Protein AF-A0A8X6KSR4-F1 (afdb_monomer)

Foldseek 3Di:
DLVVQCCVVCVPNDDDPVRVVVVSVVSCVCQQADFPDDDDPDPPDDDGDGNVCVVDDPPPDDDVVCVVVCCVVPDPVVVVVVVVVVVD

Mean predicted aligned error: 12.64 Å

Structure (mmCIF, N/CA/C/O backbone):
data_AF-A0A8X6KSR4-F1
#
_entry.id   AF-A0A8X6KSR4-F1
#
loop_
_atom_site.group_PDB
_atom_site.id
_atom_site.type_symbol
_atom_site.label_atom_id
_atom_site.label_alt_id
_atom_site.label_comp_id
_atom_site.label_asym_id
_atom_site.label_entity_id
_atom_site.label_seq_id
_atom_site.pdbx_PDB_ins_code
_atom_site.Cartn_x
_atom_site.Cartn_y
_atom_site.Cartn_z
_atom_site.occupancy
_atom_site.B_iso_or_equiv
_atom_site.auth_seq_id
_atom_site.auth_comp_id
_atom_site.auth_asym_id
_atom_site.auth_atom_id
_atom_site.pdbx_PDB_model_num
ATOM 1 N N . MET A 1 1 ? -5.050 11.422 1.947 1.00 77.56 1 MET A N 1
ATOM 2 C CA . MET A 1 1 ? -5.418 10.005 1.735 1.00 77.56 1 MET A CA 1
ATOM 3 C C . MET A 1 1 ? -5.465 9.221 3.037 1.00 77.56 1 MET A C 1
ATOM 5 O O . MET A 1 1 ? -6.558 8.827 3.416 1.00 77.56 1 MET A O 1
ATOM 9 N N . MET A 1 2 ? -4.359 9.097 3.779 1.00 84.38 2 MET A N 1
ATOM 10 C CA . MET A 1 2 ? -4.302 8.306 5.022 1.00 84.38 2 MET A CA 1
ATOM 11 C C . MET A 1 2 ? -5.436 8.604 6.018 1.00 84.38 2 MET A C 1
ATOM 13 O O . MET A 1 2 ? -6.197 7.720 6.391 1.00 84.38 2 MET A O 1
ATOM 17 N N . LYS A 1 3 ? -5.650 9.883 6.356 1.00 85.88 3 LYS A N 1
ATOM 18 C CA . LYS A 1 3 ? -6.738 10.319 7.252 1.00 85.88 3 LYS A CA 1
ATOM 19 C C . LYS A 1 3 ? -8.138 9.906 6.773 1.00 85.88 3 LYS A C 1
ATOM 21 O O . LYS A 1 3 ? -9.012 9.644 7.589 1.00 85.88 3 LYS A O 1
ATOM 26 N N . GLN A 1 4 ? -8.376 9.880 5.461 1.00 88.81 4 GLN A N 1
ATOM 27 C CA . GLN A 1 4 ? -9.671 9.473 4.904 1.00 88.81 4 GLN A CA 1
ATOM 28 C C . GLN A 1 4 ? -9.845 7.954 4.954 1.00 88.81 4 GLN A C 1
ATOM 30 O O . GLN A 1 4 ? -10.933 7.490 5.277 1.00 88.81 4 GLN A O 1
ATOM 35 N N . ILE A 1 5 ? -8.779 7.200 4.673 1.00 87.62 5 ILE A N 1
ATOM 36 C CA . ILE A 1 5 ? -8.760 5.736 4.770 1.00 87.62 5 ILE A CA 1
ATOM 37 C C . ILE A 1 5 ? -9.016 5.314 6.219 1.00 87.62 5 ILE A C 1
ATOM 39 O O . ILE A 1 5 ? -9.950 4.564 6.475 1.00 87.62 5 ILE A O 1
ATOM 43 N N . LEU A 1 6 ? -8.292 5.900 7.175 1.00 88.88 6 LEU A N 1
ATOM 44 C CA . LEU A 1 6 ? -8.480 5.622 8.599 1.00 88.88 6 LE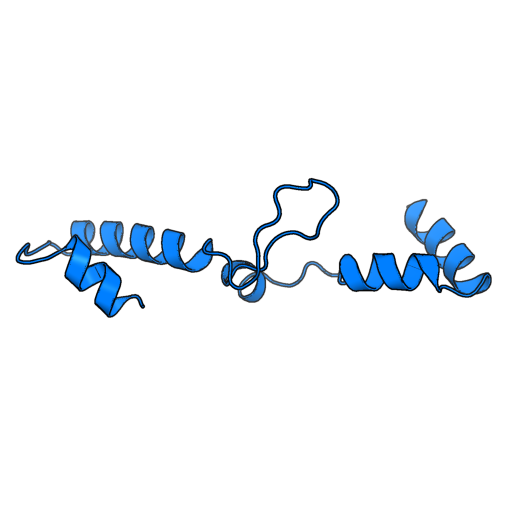U A CA 1
ATOM 45 C C . LEU A 1 6 ? -9.889 5.973 9.077 1.00 88.88 6 LEU A C 1
ATOM 47 O O . LEU A 1 6 ? -10.505 5.180 9.774 1.00 88.88 6 LEU A O 1
ATOM 51 N N . ARG A 1 7 ? -10.457 7.109 8.648 1.00 89.75 7 ARG A N 1
ATOM 52 C CA . ARG A 1 7 ? -11.854 7.447 8.975 1.00 89.75 7 ARG A CA 1
ATOM 53 C C . ARG A 1 7 ? -12.858 6.442 8.408 1.00 89.75 7 ARG A C 1
ATOM 55 O O . ARG A 1 7 ? -13.873 6.206 9.052 1.00 89.75 7 ARG A O 1
ATOM 62 N N . LYS A 1 8 ? -12.602 5.882 7.220 1.00 88.44 8 LYS A N 1
ATOM 63 C CA . LYS A 1 8 ? -13.466 4.859 6.611 1.00 88.44 8 LYS A CA 1
ATOM 64 C C . LYS A 1 8 ? -13.345 3.503 7.306 1.00 88.44 8 LYS A C 1
ATOM 66 O O . LYS A 1 8 ? -14.358 2.839 7.461 1.00 88.44 8 LYS A O 1
ATOM 71 N N . ILE A 1 9 ? -12.133 3.104 7.691 1.00 87.25 9 ILE A N 1
ATOM 72 C CA . ILE A 1 9 ? -11.860 1.786 8.282 1.00 87.25 9 ILE A CA 1
ATOM 73 C C . ILE A 1 9 ? -12.228 1.756 9.767 1.00 87.25 9 ILE A C 1
ATOM 75 O O . ILE A 1 9 ? -12.884 0.823 10.213 1.00 87.25 9 ILE A O 1
ATOM 79 N N . LEU A 1 10 ? -11.828 2.776 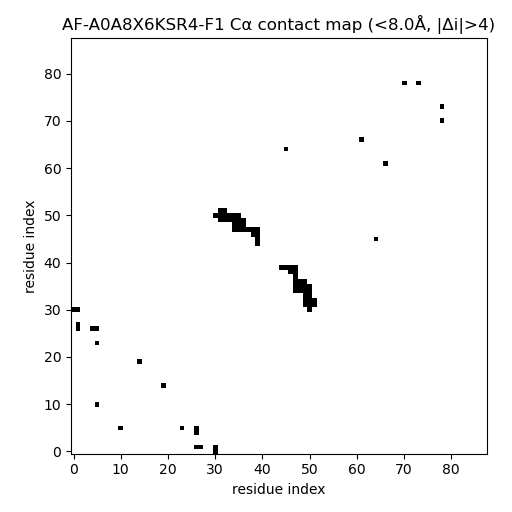10.528 1.00 88.62 10 LEU A N 1
ATOM 80 C CA . LEU A 1 10 ? -11.998 2.794 11.982 1.00 88.62 10 LEU A CA 1
ATOM 81 C C . LEU A 1 10 ? -13.414 3.191 12.395 1.00 88.62 10 LEU A C 1
ATOM 83 O O . LEU A 1 10 ? -13.927 2.676 13.381 1.00 88.62 10 LEU A O 1
ATOM 87 N N . GLY A 1 11 ? -14.071 4.094 11.660 1.00 87.31 11 GLY A N 1
ATOM 88 C CA . GLY A 1 11 ? -15.406 4.571 12.021 1.00 87.31 11 GLY A CA 1
ATOM 89 C C . GLY A 1 11 ? -15.453 5.122 13.454 1.00 87.31 11 GLY A C 1
ATOM 90 O O . GLY A 1 11 ? -14.894 6.185 13.719 1.00 87.31 11 GLY A O 1
ATOM 91 N N . LEU A 1 12 ? -16.130 4.394 14.353 1.00 85.75 12 LEU A N 1
ATOM 92 C CA . LEU A 1 12 ? -16.243 4.688 15.792 1.00 85.75 12 LEU A CA 1
ATOM 93 C C . LEU A 1 12 ? -15.414 3.743 16.686 1.00 85.75 12 LEU A C 1
ATOM 95 O O . LEU A 1 12 ? -15.508 3.828 17.909 1.00 85.75 12 LEU A O 1
ATOM 99 N N . ALA A 1 13 ? -14.637 2.828 16.107 1.00 89.00 13 ALA A N 1
ATOM 100 C CA . ALA A 1 13 ? -13.813 1.894 16.860 1.00 89.00 13 ALA A CA 1
ATOM 101 C C . ALA A 1 13 ? -12.663 2.627 17.566 1.00 89.00 13 ALA A C 1
ATOM 103 O O . ALA A 1 13 ? -11.959 3.442 16.963 1.00 89.00 13 ALA A O 1
ATOM 104 N N . ALA A 1 14 ? -12.463 2.305 18.842 1.00 89.12 14 ALA A N 1
ATOM 105 C CA . ALA A 1 14 ? -11.287 2.696 19.601 1.00 89.12 14 ALA A CA 1
ATOM 106 C C . ALA A 1 14 ? -10.337 1.499 19.645 1.00 89.12 14 ALA A C 1
ATOM 108 O O . ALA A 1 14 ? -10.724 0.427 20.104 1.00 89.12 14 ALA A O 1
ATOM 109 N N . LEU A 1 15 ? -9.123 1.690 19.140 1.00 90.88 15 LEU A N 1
ATOM 110 C CA . LEU A 1 15 ? -8.093 0.659 19.088 1.00 90.88 15 LEU A CA 1
ATOM 111 C C . LEU A 1 15 ? -7.017 0.939 20.129 1.00 90.88 15 LEU A C 1
ATOM 113 O O . LEU A 1 15 ? -6.701 2.099 20.415 1.00 90.88 15 LEU A O 1
ATOM 117 N N . ASN 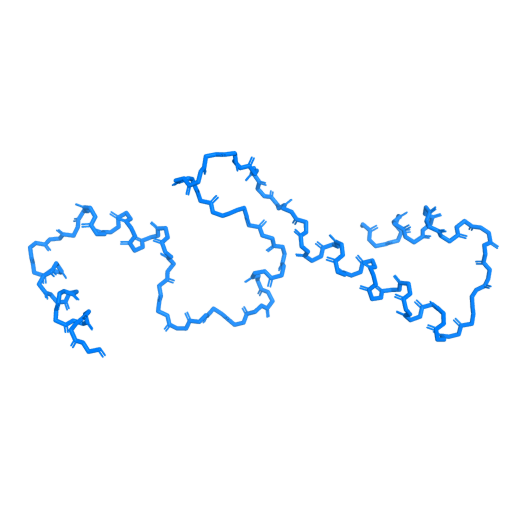A 1 16 ? -6.429 -0.127 20.659 1.00 94.19 16 ASN A N 1
ATOM 118 C CA . ASN A 1 16 ? -5.198 -0.021 21.425 1.00 94.19 16 ASN A CA 1
ATOM 119 C C . ASN A 1 16 ? -4.001 0.273 20.496 1.00 94.19 16 ASN A C 1
ATOM 121 O O . ASN A 1 16 ? -4.129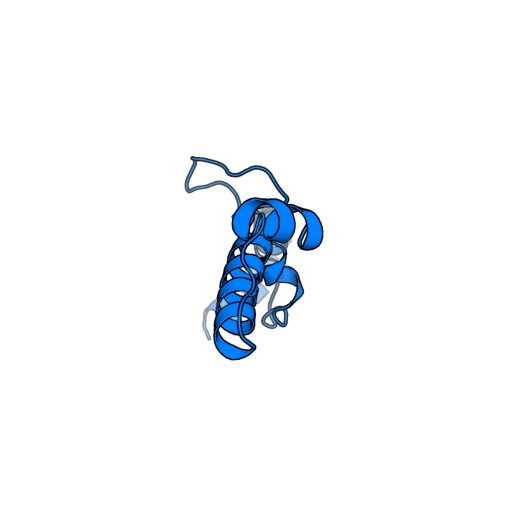 0.340 19.271 1.00 94.19 16 ASN A O 1
ATOM 125 N N . TYR A 1 17 ? -2.824 0.491 21.084 1.00 94.81 17 TYR A N 1
ATOM 126 C CA . TYR A 1 17 ? -1.636 0.877 20.324 1.00 94.81 17 TYR A CA 1
ATOM 127 C C . TYR A 1 17 ? -1.232 -0.161 19.263 1.00 94.81 17 TYR A C 1
ATOM 129 O O . TYR A 1 17 ? -0.971 0.215 18.122 1.00 94.81 17 TYR A O 1
ATOM 137 N N . GLU A 1 18 ? -1.205 -1.449 19.611 1.00 96.88 18 GLU A N 1
ATOM 138 C CA . GLU A 1 18 ? -0.774 -2.512 18.691 1.00 96.88 18 GLU A CA 1
ATOM 139 C C . GLU A 1 18 ? -1.787 -2.747 17.566 1.00 96.88 18 GLU A C 1
ATOM 141 O O . GLU A 1 18 ? -1.418 -2.910 16.399 1.00 96.88 18 GLU A O 1
ATOM 146 N N . GLU A 1 19 ? -3.076 -2.692 17.894 1.00 93.50 19 GLU A N 1
ATOM 147 C CA . GLU A 1 19 ? -4.163 -2.769 16.920 1.00 93.50 19 GLU A CA 1
ATOM 148 C C . GLU A 1 19 ? -4.097 -1.599 15.933 1.00 93.50 19 GLU A C 1
ATOM 150 O O . GLU A 1 19 ? -4.169 -1.796 14.718 1.00 93.50 19 GLU A O 1
ATOM 155 N N . LEU A 1 20 ? -3.907 -0.374 16.435 1.00 93.44 20 LEU A N 1
ATOM 156 C CA . LEU A 1 20 ? -3.771 0.809 15.590 1.00 93.44 20 LEU A CA 1
ATOM 157 C C . LEU A 1 20 ? -2.521 0.725 14.707 1.00 93.44 20 LEU A C 1
ATOM 159 O O . LEU A 1 20 ? -2.595 1.069 13.528 1.00 93.44 20 LEU A O 1
ATOM 163 N N . LEU A 1 21 ? -1.394 0.260 15.249 1.00 94.69 21 LEU A N 1
ATOM 164 C CA . LEU A 1 21 ? -0.157 0.079 14.492 1.00 94.69 21 LEU A CA 1
ATOM 165 C C . LEU A 1 21 ? -0.362 -0.896 13.327 1.00 94.69 21 LEU A C 1
ATOM 167 O O . LEU A 1 21 ? 0.012 -0.590 12.197 1.00 94.69 21 LEU A O 1
ATOM 171 N N . THR A 1 22 ? -1.036 -2.017 13.584 1.00 94.50 22 THR A N 1
ATOM 172 C CA . THR A 1 22 ? -1.355 -3.019 12.559 1.00 94.50 22 THR A CA 1
ATOM 173 C C . THR A 1 22 ? -2.209 -2.414 11.442 1.0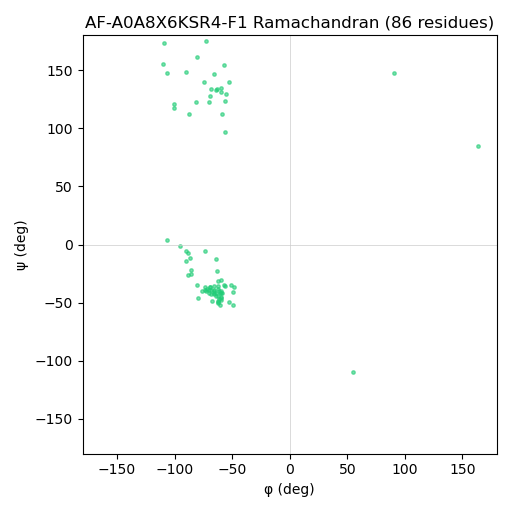0 94.50 22 THR A C 1
ATOM 175 O O . THR A 1 22 ? -1.876 -2.535 10.262 1.00 94.50 22 THR A O 1
ATOM 178 N N . VAL A 1 23 ? -3.267 -1.675 11.799 1.00 92.75 23 VAL A N 1
ATOM 179 C CA . VAL A 1 23 ? -4.135 -0.999 10.819 1.00 92.75 23 VAL A CA 1
ATOM 180 C C . VAL A 1 23 ? -3.370 0.053 10.012 1.00 92.75 23 VAL A C 1
ATOM 182 O O . VAL A 1 23 ? -3.602 0.206 8.810 1.00 92.75 23 VAL A O 1
ATOM 185 N N . LEU A 1 24 ? -2.454 0.787 10.648 1.00 92.31 24 LEU A N 1
ATOM 186 C CA . LEU A 1 24 ? -1.616 1.769 9.965 1.00 92.31 24 LEU A CA 1
ATOM 187 C C . LEU A 1 24 ? -0.699 1.105 8.934 1.00 92.31 24 LEU A C 1
ATOM 189 O O . LEU A 1 24 ? -0.646 1.601 7.809 1.00 92.31 24 LEU A O 1
ATOM 193 N N . CYS A 1 25 ? -0.062 -0.020 9.267 1.00 92.44 25 CYS A N 1
ATOM 194 C CA . CYS A 1 25 ? 0.763 -0.778 8.322 1.00 92.44 25 CYS A CA 1
ATOM 195 C C . CYS A 1 25 ? -0.038 -1.237 7.094 1.00 92.44 25 CYS A C 1
ATOM 197 O O . CYS A 1 25 ? 0.430 -1.112 5.961 1.00 92.44 25 CYS A O 1
ATOM 199 N N . ASP A 1 26 ? -1.273 -1.706 7.283 1.00 91.00 26 ASP A N 1
ATOM 200 C CA . ASP A 1 26 ? -2.132 -2.092 6.160 1.00 91.00 26 ASP A CA 1
ATOM 201 C C . ASP A 1 26 ? -2.515 -0.901 5.276 1.00 91.00 26 ASP A C 1
ATOM 203 O O . ASP A 1 26 ? -2.474 -0.978 4.044 1.00 91.00 26 ASP A O 1
ATOM 207 N N . CYS A 1 27 ? -2.859 0.228 5.892 1.00 91.25 27 CYS A N 1
ATOM 208 C CA . CYS A 1 27 ? -3.202 1.446 5.166 1.00 91.25 27 CYS A CA 1
ATOM 209 C C . CYS A 1 27 ? -2.004 2.014 4.389 1.00 91.25 27 CYS A C 1
ATOM 211 O O . CYS A 1 27 ? -2.167 2.498 3.262 1.00 91.25 27 CYS A O 1
ATOM 213 N N . GLU A 1 28 ? -0.810 1.957 4.980 1.00 90.38 28 GLU A N 1
ATOM 214 C CA . GLU A 1 28 ? 0.442 2.335 4.333 1.00 90.38 28 GLU A CA 1
ATOM 215 C C . GLU A 1 28 ? 0.684 1.451 3.115 1.00 90.38 28 GLU A C 1
ATOM 217 O O . GLU A 1 28 ? 0.802 1.975 2.011 1.00 90.38 28 GLU A O 1
ATOM 222 N N . ARG A 1 29 ? 0.631 0.124 3.278 1.00 89.69 29 ARG A N 1
ATOM 223 C CA . ARG A 1 29 ? 0.801 -0.835 2.181 1.00 89.69 29 ARG A CA 1
ATOM 224 C C . ARG A 1 29 ? -0.133 -0.536 1.012 1.00 89.69 29 ARG A C 1
ATOM 226 O O . ARG A 1 29 ? 0.332 -0.430 -0.118 1.00 89.69 29 ARG A O 1
ATOM 233 N N . ILE A 1 30 ? -1.429 -0.344 1.272 1.00 88.81 30 ILE A N 1
ATOM 234 C CA . ILE A 1 30 ? -2.423 -0.022 0.231 1.00 88.81 30 ILE A CA 1
ATOM 235 C C . ILE A 1 30 ? -2.065 1.277 -0.496 1.00 88.81 30 ILE A C 1
ATOM 237 O O . ILE A 1 30 ? -2.239 1.377 -1.709 1.00 88.81 30 ILE A O 1
ATOM 241 N N . THR A 1 31 ? -1.584 2.282 0.232 1.00 88.44 31 THR A N 1
ATOM 242 C CA . THR A 1 31 ? -1.227 3.574 -0.361 1.00 88.44 31 THR A CA 1
ATOM 243 C C . THR A 1 31 ? 0.066 3.473 -1.1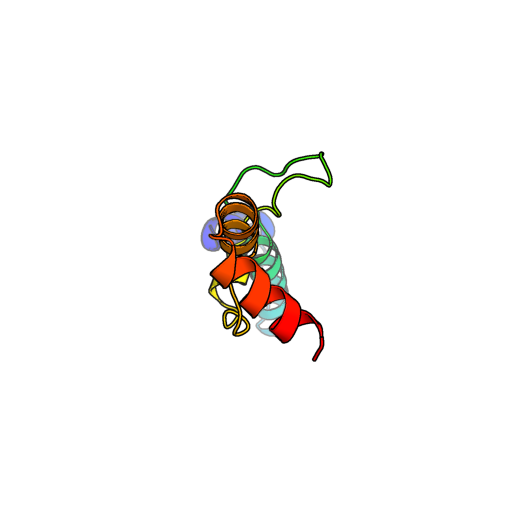71 1.00 88.44 31 THR A C 1
ATOM 245 O O . THR A 1 31 ? 0.141 4.047 -2.254 1.00 88.44 31 THR A O 1
ATOM 248 N N . SER A 1 32 ? 1.043 2.710 -0.687 1.00 88.75 32 SER A N 1
ATOM 249 C CA . SER A 1 32 ? 2.359 2.528 -1.301 1.00 88.75 32 SER A CA 1
ATOM 250 C C . SER A 1 32 ? 2.307 1.732 -2.605 1.00 88.75 32 SER A C 1
ATOM 252 O O . SER A 1 32 ? 3.014 2.077 -3.548 1.00 88.75 32 SER A O 1
ATOM 254 N N . VAL A 1 33 ? 1.428 0.728 -2.706 1.00 88.75 33 VAL A N 1
ATOM 255 C CA . VAL A 1 33 ? 1.279 -0.100 -3.923 1.00 88.75 33 VAL A CA 1
ATOM 256 C C . VAL A 1 33 ? 0.279 0.460 -4.933 1.00 88.75 33 VAL A C 1
ATOM 258 O O . VAL A 1 33 ? 0.135 -0.083 -6.025 1.00 88.75 33 VAL A O 1
ATOM 261 N N . ARG A 1 34 ? -0.454 1.522 -4.584 1.00 89.00 34 ARG A N 1
ATOM 262 C CA . ARG A 1 34 ? -1.490 2.070 -5.459 1.00 89.00 34 ARG A CA 1
ATOM 263 C C . ARG A 1 34 ? -0.863 2.722 -6.702 1.00 89.00 34 ARG A C 1
ATOM 265 O O . ARG A 1 34 ? -0.056 3.631 -6.542 1.00 89.00 34 ARG A O 1
ATOM 272 N N . PRO A 1 35 ? -1.294 2.366 -7.921 1.00 89.44 35 PRO A N 1
ATOM 273 C CA . PRO A 1 35 ? -0.841 3.017 -9.149 1.00 89.44 35 PRO A CA 1
ATOM 274 C C . PRO A 1 35 ? -1.153 4.522 -9.179 1.00 89.44 35 PRO A C 1
ATOM 276 O O . PRO A 1 35 ? -2.282 4.942 -8.909 1.00 89.44 35 PRO A O 1
ATOM 279 N N . LEU A 1 36 ? -0.146 5.330 -9.514 1.00 88.06 36 LEU A N 1
ATOM 280 C CA . LEU A 1 36 ? -0.236 6.760 -9.834 1.00 88.06 36 LEU A CA 1
ATOM 281 C C . LEU A 1 36 ? -0.520 6.994 -11.318 1.00 88.06 36 LEU A C 1
ATOM 283 O O . LEU A 1 36 ? -1.070 8.032 -11.681 1.00 88.06 36 LEU A O 1
ATOM 287 N N . THR A 1 37 ? -0.130 6.044 -12.165 1.00 86.38 37 THR A N 1
ATOM 288 C CA . THR A 1 37 ? -0.363 6.068 -13.610 1.00 86.38 37 THR A CA 1
ATOM 289 C C . THR A 1 37 ? -1.394 5.021 -14.009 1.00 86.38 37 THR A C 1
ATOM 291 O O . THR A 1 37 ? -1.840 4.209 -13.196 1.00 86.38 37 THR A O 1
ATOM 294 N N . TYR A 1 38 ? -1.773 5.054 -15.285 1.00 86.75 38 TYR A N 1
ATOM 295 C CA . TYR A 1 38 ? -2.595 4.019 -15.896 1.00 86.75 38 TYR A CA 1
ATOM 296 C C . TYR A 1 38 ? -1.986 2.626 -15.669 1.00 86.75 38 TYR A C 1
ATOM 298 O O . TYR A 1 38 ? -0.765 2.460 -15.716 1.00 86.75 38 TYR A O 1
ATOM 306 N N . VAL A 1 39 ? -2.856 1.653 -15.399 1.00 85.25 39 VAL A N 1
ATOM 307 C CA . VAL A 1 39 ? -2.521 0.229 -15.340 1.00 85.25 39 VAL A CA 1
ATOM 308 C C . VAL A 1 39 ? -2.976 -0.367 -16.661 1.00 85.25 39 VAL A C 1
ATOM 310 O O . VAL A 1 39 ? -4.167 -0.308 -16.961 1.00 85.25 39 VAL A O 1
ATOM 313 N N . SER A 1 40 ? -2.033 -0.885 -17.444 1.00 83.75 40 SER A N 1
ATOM 314 C CA . SER A 1 40 ? -2.348 -1.576 -18.691 1.00 83.75 40 SER A CA 1
ATOM 315 C C . SER A 1 40 ? -2.564 -3.069 -18.455 1.00 83.75 40 SER A C 1
ATOM 317 O O . SER A 1 40 ? -1.923 -3.661 -17.585 1.00 83.75 40 SER A O 1
ATOM 319 N N . ASP A 1 41 ? -3.444 -3.663 -19.261 1.00 82.31 41 ASP A N 1
ATOM 320 C CA . ASP A 1 41 ? -3.645 -5.112 -19.341 1.00 82.31 41 ASP A CA 1
ATOM 321 C C . ASP A 1 41 ? -2.674 -5.779 -20.343 1.00 82.31 41 ASP A C 1
ATOM 323 O O . ASP A 1 41 ? -2.567 -7.007 -20.373 1.00 82.31 41 ASP A O 1
ATOM 327 N N . ASP A 1 42 ? -1.959 -5.001 -21.173 1.00 81.44 42 ASP A N 1
ATOM 328 C CA . ASP A 1 42 ? -0.936 -5.532 -22.083 1.00 81.44 42 ASP A CA 1
ATOM 329 C C . ASP A 1 42 ? 0.382 -5.742 -21.327 1.00 81.44 42 ASP A C 1
ATOM 331 O O . ASP A 1 42 ? 0.979 -4.816 -20.783 1.00 81.44 42 ASP A O 1
ATOM 335 N N . VAL A 1 43 ? 0.879 -6.977 -21.341 1.00 71.31 43 VAL A N 1
ATOM 336 C CA . VAL A 1 43 ? 2.162 -7.374 -20.737 1.00 71.31 43 VAL A CA 1
ATOM 337 C C . VAL A 1 43 ? 3.384 -6.710 -21.381 1.00 71.31 43 VAL A C 1
ATOM 339 O O . VAL A 1 43 ? 4.486 -6.817 -20.846 1.00 71.31 43 VAL A O 1
ATOM 342 N N . ARG A 1 44 ? 3.214 -6.070 -22.543 1.00 71.06 44 ARG A N 1
ATOM 343 C CA . ARG A 1 44 ? 4.260 -5.305 -23.238 1.00 71.06 44 ARG A CA 1
ATOM 344 C C . ARG A 1 44 ? 4.299 -3.835 -22.828 1.00 71.06 44 ARG A C 1
ATOM 346 O O . ARG A 1 44 ? 5.275 -3.163 -23.156 1.00 71.06 44 ARG A O 1
ATOM 353 N N . ASP A 1 45 ? 3.263 -3.347 -22.153 1.00 73.31 45 ASP A N 1
ATOM 354 C CA . ASP A 1 45 ? 3.210 -1.974 -21.672 1.00 73.31 45 ASP A CA 1
ATOM 355 C C . ASP A 1 45 ? 4.004 -1.809 -20.371 1.00 73.31 45 ASP A C 1
ATOM 357 O O . ASP A 1 45 ? 4.327 -2.763 -19.659 1.00 73.31 45 ASP A O 1
ATOM 361 N N . PHE A 1 46 ? 4.343 -0.559 -20.063 1.00 70.06 46 PHE A N 1
ATOM 362 C CA . PHE A 1 46 ? 5.149 -0.226 -18.897 1.00 70.06 46 PHE A CA 1
ATOM 363 C C . PHE A 1 46 ? 4.426 -0.543 -17.584 1.00 70.06 46 PHE A C 1
ATOM 365 O O . PHE A 1 46 ? 3.209 -0.380 -17.453 1.00 70.06 46 PHE A O 1
ATOM 372 N N . LEU A 1 47 ? 5.208 -0.940 -16.576 1.00 78.81 47 LEU A N 1
ATOM 373 C CA . LEU A 1 47 ? 4.705 -1.115 -15.217 1.00 78.81 47 LEU A CA 1
ATOM 374 C C . LEU A 1 47 ? 4.140 0.208 -14.698 1.00 78.81 47 LEU A C 1
ATOM 376 O O . LEU A 1 47 ? 4.765 1.263 -14.811 1.00 78.81 47 LEU A O 1
ATOM 380 N N . SER A 1 48 ? 2.960 0.143 -14.084 1.00 83.69 48 SER A N 1
ATOM 381 C CA . SER A 1 48 ? 2.340 1.328 -13.508 1.00 83.69 48 SER A CA 1
ATOM 382 C C . SER A 1 48 ? 3.191 1.881 -12.368 1.00 83.69 48 SER A C 1
ATOM 384 O O . SER A 1 48 ? 3.582 1.139 -11.464 1.00 83.69 48 SER A O 1
ATOM 386 N N . LEU A 1 49 ? 3.418 3.189 -12.370 1.00 85.00 49 LEU A N 1
ATOM 387 C CA . LEU A 1 49 ? 4.219 3.860 -11.360 1.00 85.00 49 LEU A CA 1
ATOM 388 C C . LEU A 1 49 ? 3.480 3.862 -10.022 1.00 85.00 49 LEU A C 1
ATOM 390 O O . LEU A 1 49 ? 2.377 4.395 -9.939 1.00 85.00 49 LEU A O 1
ATOM 394 N N . THR A 1 50 ? 4.072 3.308 -8.968 1.00 88.31 50 THR A N 1
ATOM 395 C CA . THR A 1 50 ? 3.514 3.344 -7.606 1.00 88.31 50 THR A CA 1
ATOM 396 C C . THR A 1 50 ? 4.347 4.262 -6.703 1.00 88.31 50 THR A C 1
ATOM 398 O O . THR A 1 50 ? 5.533 4.469 -6.969 1.00 88.31 50 THR A O 1
ATOM 401 N N . PRO A 1 51 ? 3.780 4.834 -5.621 1.00 88.50 51 PRO A N 1
ATO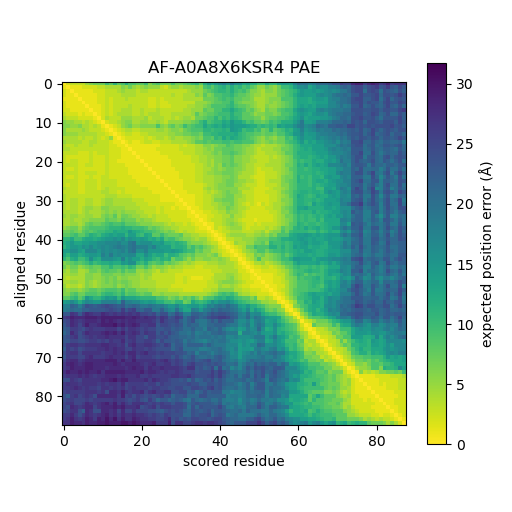M 402 C CA . PRO A 1 51 ? 4.534 5.671 -4.688 1.00 88.50 51 PRO A CA 1
ATOM 403 C C . PRO A 1 51 ? 5.756 4.969 -4.093 1.00 88.50 51 PRO A C 1
ATOM 405 O O . PRO A 1 51 ? 6.793 5.599 -3.901 1.00 88.50 51 PRO A O 1
ATOM 408 N N . GLU A 1 52 ? 5.657 3.663 -3.839 1.00 88.75 52 GLU A N 1
ATOM 409 C CA . GLU A 1 52 ? 6.758 2.876 -3.285 1.00 88.75 52 GLU A CA 1
ATOM 410 C C . GLU A 1 52 ? 8.010 2.891 -4.176 1.00 88.75 52 GLU A C 1
ATOM 412 O O . GLU A 1 52 ? 9.130 2.860 -3.668 1.00 88.75 52 GLU A O 1
ATOM 417 N N . MET A 1 53 ? 7.845 3.008 -5.498 1.00 85.12 53 MET A N 1
ATOM 418 C CA . MET A 1 53 ? 8.966 3.062 -6.444 1.00 85.12 53 MET A CA 1
ATOM 419 C C . MET A 1 53 ? 9.861 4.293 -6.243 1.00 85.12 53 MET A C 1
ATOM 421 O O . MET A 1 53 ? 11.029 4.243 -6.610 1.00 85.12 53 MET A O 1
ATOM 425 N N . PHE A 1 54 ? 9.349 5.368 -5.636 1.00 83.12 54 PHE A N 1
ATOM 426 C CA . PHE A 1 54 ? 10.134 6.565 -5.310 1.00 83.12 54 PHE A CA 1
ATOM 427 C C . PHE A 1 54 ? 10.863 6.477 -3.968 1.00 83.12 54 PHE A C 1
ATOM 429 O O . PHE A 1 54 ? 11.806 7.229 -3.734 1.00 83.12 54 PHE A O 1
ATOM 436 N N . LEU A 1 55 ? 10.393 5.612 -3.067 1.00 82.06 55 LEU A N 1
ATOM 437 C CA . LEU A 1 55 ? 10.976 5.432 -1.735 1.00 82.06 55 LEU A CA 1
ATOM 438 C C . LEU A 1 55 ? 12.129 4.428 -1.747 1.00 82.06 55 LEU A C 1
ATOM 440 O O . LEU A 1 55 ? 13.005 4.484 -0.886 1.00 82.06 55 LEU A O 1
ATOM 444 N N . ARG A 1 56 ? 12.130 3.507 -2.714 1.00 75.44 56 ARG A N 1
ATOM 445 C CA . ARG A 1 56 ? 13.244 2.587 -2.942 1.00 75.44 56 ARG A CA 1
ATOM 446 C C . ARG A 1 56 ? 14.393 3.345 -3.607 1.00 75.44 56 ARG A C 1
ATOM 448 O O . ARG A 1 56 ? 14.165 4.163 -4.496 1.00 75.44 56 ARG A O 1
ATOM 455 N N . GLU A 1 57 ? 15.630 3.059 -3.199 1.00 66.75 57 GLU A N 1
ATOM 456 C CA . GLU A 1 57 ? 16.792 3.518 -3.960 1.00 66.75 57 GLU A CA 1
ATOM 457 C C . GLU A 1 57 ? 16.646 3.027 -5.400 1.00 66.75 57 GLU A C 1
ATOM 459 O O . GLU A 1 57 ? 16.378 1.845 -5.625 1.00 66.75 57 GLU A O 1
ATOM 464 N N . ILE A 1 58 ? 16.802 3.932 -6.370 1.00 64.81 58 ILE A N 1
ATOM 465 C CA . ILE A 1 58 ? 16.859 3.547 -7.779 1.00 64.81 58 ILE A CA 1
ATOM 466 C C . ILE A 1 58 ? 18.051 2.590 -7.889 1.00 64.81 58 ILE A C 1
ATOM 468 O O . ILE A 1 58 ? 19.184 3.040 -7.670 1.00 64.81 58 ILE A O 1
ATOM 472 N N . PRO A 1 59 ? 17.847 1.289 -8.177 1.00 58.47 59 PRO A N 1
ATOM 473 C CA . PRO A 1 59 ? 18.968 0.386 -8.355 1.00 58.47 59 PRO A CA 1
ATOM 474 C C . PRO A 1 59 ? 19.832 0.985 -9.461 1.00 58.47 59 PRO A C 1
ATOM 476 O O . PRO A 1 59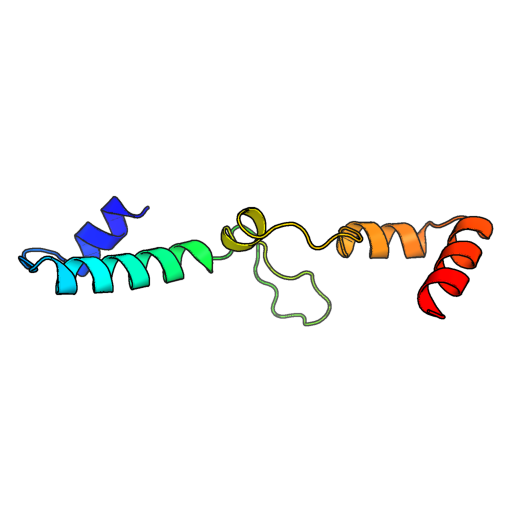 ? 19.336 1.314 -10.538 1.00 58.47 59 PRO A O 1
ATOM 479 N N . LYS A 1 60 ? 21.112 1.232 -9.165 1.00 57.75 60 LYS A N 1
ATOM 480 C CA . LYS A 1 60 ? 22.056 1.796 -10.130 1.00 57.75 60 LYS A CA 1
ATOM 481 C C . LYS A 1 60 ? 22.097 0.914 -11.378 1.00 57.75 60 LYS A C 1
ATOM 483 O O . LYS A 1 60 ? 22.827 -0.067 -11.397 1.00 57.75 60 LYS A O 1
ATOM 488 N N . SER A 1 61 ? 21.343 1.297 -12.402 1.00 49.28 61 SER A N 1
ATOM 489 C CA . SER A 1 61 ? 21.669 1.236 -13.827 1.00 49.28 61 SER A CA 1
ATOM 490 C C . SER A 1 61 ? 20.375 1.390 -14.625 1.00 49.28 61 SER A C 1
ATOM 492 O O . SER A 1 61 ? 19.789 0.400 -15.048 1.00 49.28 61 SER A O 1
ATOM 494 N N . GLY A 1 62 ? 19.988 2.644 -14.851 1.00 54.88 62 GLY A N 1
ATOM 495 C CA . GLY A 1 62 ? 19.091 3.000 -15.942 1.00 54.88 62 GLY A CA 1
ATOM 496 C C . GLY A 1 62 ? 17.601 2.981 -15.606 1.00 54.88 62 GLY A C 1
ATOM 497 O O . GLY A 1 62 ? 17.122 2.259 -14.732 1.00 54.88 62 GLY A O 1
ATOM 498 N N . VAL A 1 63 ? 16.880 3.886 -16.262 1.00 55.97 63 VAL A N 1
ATOM 499 C CA . VAL A 1 63 ? 15.419 3.899 -16.271 1.00 55.97 63 VAL A CA 1
ATOM 500 C C . VAL A 1 63 ? 15.046 2.983 -17.432 1.00 55.97 63 VAL A C 1
ATOM 502 O O . VAL A 1 63 ? 15.329 3.379 -18.561 1.00 55.97 63 VAL A O 1
ATOM 505 N N . PRO A 1 64 ? 14.436 1.803 -17.207 1.00 57.97 64 PRO A N 1
ATOM 506 C CA . PRO A 1 64 ? 14.207 0.805 -18.256 1.00 57.97 64 PRO A CA 1
ATOM 507 C C . PRO A 1 64 ? 13.532 1.383 -19.502 1.00 57.97 64 PRO A C 1
ATOM 509 O O . PRO A 1 64 ? 13.866 1.008 -20.622 1.00 57.97 64 PRO A O 1
ATOM 512 N N . ASP A 1 65 ? 12.640 2.352 -19.303 1.00 55.66 65 ASP A N 1
ATOM 513 C CA . ASP A 1 65 ? 11.914 3.050 -20.361 1.00 55.66 65 ASP A CA 1
ATOM 514 C C . ASP A 1 65 ? 12.848 3.937 -21.202 1.00 55.66 65 ASP A C 1
ATOM 516 O O . ASP A 1 65 ? 12.774 3.939 -22.431 1.00 55.66 65 ASP A O 1
ATOM 520 N N . ILE A 1 66 ? 13.770 4.658 -20.549 1.00 55.28 66 ILE A N 1
ATOM 521 C CA . ILE A 1 66 ? 14.801 5.464 -21.219 1.00 55.28 66 ILE A CA 1
ATOM 522 C C . ILE A 1 66 ? 15.810 4.538 -21.889 1.00 55.28 66 ILE A C 1
ATOM 524 O O . ILE A 1 66 ? 16.158 4.779 -23.035 1.00 55.28 66 ILE A O 1
ATOM 528 N N . ASP A 1 67 ? 16.216 3.447 -21.239 1.00 61.69 67 ASP A N 1
ATOM 529 C CA . ASP A 1 67 ? 17.156 2.481 -21.806 1.00 61.69 67 ASP A CA 1
ATOM 530 C C . ASP A 1 67 ? 16.564 1.749 -23.020 1.00 61.69 67 ASP A C 1
ATOM 532 O O . ASP A 1 67 ? 17.285 1.463 -23.976 1.00 61.69 67 ASP A O 1
ATOM 536 N N . MET A 1 68 ? 15.258 1.454 -23.022 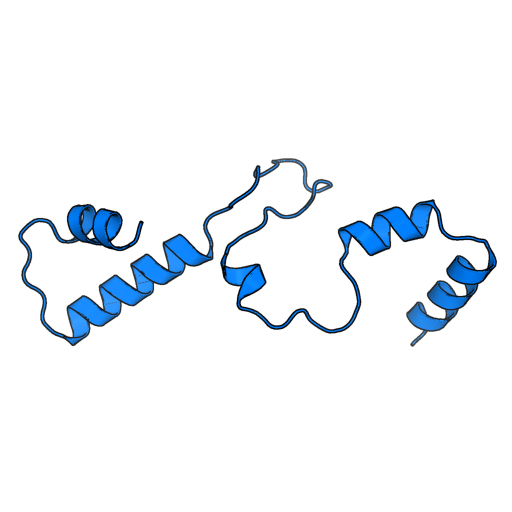1.00 59.84 68 MET A N 1
ATOM 537 C CA . MET A 1 68 ? 14.555 0.876 -24.173 1.00 59.84 68 MET A CA 1
ATOM 538 C C . MET A 1 68 ? 14.467 1.866 -25.334 1.00 59.84 68 MET A C 1
ATOM 540 O O . MET A 1 68 ? 14.814 1.514 -26.463 1.00 59.84 68 MET A O 1
ATOM 544 N N . VAL A 1 69 ? 14.050 3.106 -25.069 1.00 60.72 69 VAL A N 1
ATOM 545 C CA . VAL A 1 69 ? 13.952 4.152 -26.101 1.00 60.72 69 VAL A CA 1
ATOM 546 C C . VAL A 1 69 ? 15.334 4.525 -26.640 1.00 60.72 69 VAL A C 1
ATOM 548 O O . VAL A 1 69 ? 15.503 4.699 -27.853 1.00 60.72 69 VAL A O 1
ATOM 551 N N . ASP A 1 70 ? 16.336 4.601 -25.765 1.00 61.34 70 ASP A N 1
ATOM 552 C CA . ASP A 1 70 ? 17.720 4.803 -26.158 1.00 61.34 70 ASP A CA 1
ATOM 553 C C . ASP A 1 70 ? 18.174 3.632 -27.016 1.00 61.34 70 ASP A C 1
ATOM 555 O O . ASP A 1 70 ? 18.639 3.894 -28.120 1.00 61.34 70 ASP A O 1
ATOM 559 N N . LYS A 1 71 ? 17.984 2.360 -26.621 1.00 60.91 71 LYS A N 1
ATOM 560 C CA . LYS A 1 71 ? 18.381 1.177 -27.424 1.00 60.91 71 LYS A CA 1
ATOM 561 C C . LYS A 1 71 ? 17.913 1.254 -28.879 1.00 60.91 71 LYS A C 1
ATOM 563 O O . LYS A 1 71 ? 18.689 0.920 -29.784 1.00 60.91 71 LYS A O 1
ATOM 568 N N . GLU A 1 72 ? 16.695 1.728 -29.129 1.00 63.88 72 GLU A N 1
ATOM 569 C CA . GLU A 1 72 ? 16.184 1.910 -30.491 1.00 63.88 72 GLU A CA 1
ATOM 570 C C . GLU A 1 72 ? 16.910 3.036 -31.249 1.00 63.88 72 GLU A C 1
ATOM 572 O O . GLU A 1 72 ? 17.260 2.867 -32.423 1.00 63.88 72 GLU A O 1
ATOM 577 N N . LYS A 1 73 ? 17.229 4.144 -30.569 1.00 66.88 73 LYS A N 1
ATOM 578 C CA . LYS A 1 73 ? 17.875 5.346 -31.131 1.00 66.88 73 LYS A CA 1
ATOM 579 C C . LYS A 1 73 ? 19.402 5.403 -30.974 1.00 66.88 73 LYS A C 1
ATOM 581 O O . LYS A 1 73 ? 20.028 6.348 -31.456 1.00 66.88 73 LYS A O 1
ATOM 586 N N . LEU A 1 74 ? 20.027 4.409 -30.342 1.00 63.06 74 LEU A N 1
ATOM 587 C CA . LEU A 1 74 ? 21.458 4.425 -30.049 1.00 63.06 74 LEU A CA 1
ATOM 588 C C . LEU A 1 74 ? 22.270 4.446 -31.349 1.00 63.06 74 LEU A C 1
ATOM 590 O O . LEU A 1 74 ? 22.067 3.640 -32.265 1.00 63.06 74 LEU A O 1
ATOM 594 N N . SER A 1 75 ? 23.269 5.331 -31.397 1.00 70.25 75 SER A N 1
ATOM 595 C CA . SER A 1 75 ? 24.294 5.296 -32.443 1.00 70.25 75 SER A CA 1
ATOM 596 C C . SER A 1 75 ? 24.995 3.927 -32.461 1.00 70.25 75 SER A C 1
ATOM 598 O O . SER A 1 75 ? 25.089 3.249 -31.434 1.00 70.25 75 SER A O 1
ATOM 600 N N . LYS A 1 76 ? 25.547 3.517 -33.614 1.00 74.56 76 LYS A N 1
ATOM 601 C CA . LYS A 1 76 ? 26.256 2.225 -33.761 1.00 74.56 76 LYS A CA 1
ATOM 602 C C . LYS A 1 76 ? 27.288 1.980 -32.649 1.00 74.56 76 LYS A C 1
ATOM 604 O O . LYS A 1 76 ? 27.437 0.856 -32.181 1.00 74.56 76 LYS A O 1
ATOM 609 N N . ARG A 1 77 ? 27.975 3.038 -32.202 1.00 72.19 77 ARG A N 1
ATOM 610 C CA . ARG A 1 77 ? 28.992 2.962 -31.146 1.00 72.19 77 ARG A CA 1
ATOM 611 C C . ARG A 1 77 ? 28.397 2.724 -29.759 1.00 72.19 77 ARG A C 1
ATOM 613 O O . ARG A 1 77 ? 28.967 1.954 -28.996 1.00 72.19 77 ARG A O 1
ATOM 620 N N . ALA A 1 78 ? 27.261 3.336 -29.445 1.00 69.06 78 ALA A N 1
ATOM 621 C CA . ALA A 1 78 ? 26.587 3.098 -28.174 1.00 69.06 78 ALA A CA 1
ATOM 622 C C . ALA A 1 78 ? 25.995 1.677 -28.103 1.00 69.06 78 ALA A C 1
ATOM 624 O O . ALA A 1 78 ? 26.132 1.023 -27.074 1.00 69.06 78 ALA A O 1
ATOM 625 N N . LYS A 1 79 ? 25.467 1.144 -29.219 1.00 73.94 79 LYS A N 1
ATOM 626 C CA . LYS A 1 79 ? 25.033 -0.267 -29.316 1.00 73.94 79 LYS A CA 1
ATOM 627 C C . LYS A 1 79 ? 26.182 -1.248 -29.057 1.00 73.94 79 LYS A C 1
ATOM 629 O O . LYS A 1 79 ? 26.006 -2.219 -28.331 1.00 73.94 79 LYS A O 1
ATOM 634 N N . TYR A 1 80 ? 27.368 -0.962 -29.598 1.00 77.56 80 TYR A N 1
ATOM 635 C CA . TYR A 1 80 ? 28.569 -1.758 -29.334 1.00 77.56 80 TYR A CA 1
ATOM 636 C C . TYR A 1 80 ? 28.963 -1.739 -27.848 1.00 77.56 80 TYR A C 1
ATOM 638 O O . TYR A 1 80 ? 29.159 -2.796 -27.258 1.00 77.56 80 TYR A O 1
ATOM 646 N N . ILE A 1 81 ? 29.020 -0.561 -27.215 1.00 75.75 81 ILE A N 1
ATOM 647 C CA . ILE A 1 81 ? 29.361 -0.451 -25.785 1.00 75.75 81 ILE A CA 1
ATOM 648 C C . ILE A 1 81 ? 28.338 -1.196 -24.915 1.00 75.75 81 ILE A C 1
ATOM 650 O O . ILE A 1 81 ? 28.739 -1.892 -23.985 1.00 75.75 81 ILE A O 1
ATOM 654 N N . GLN A 1 82 ? 27.043 -1.113 -25.243 1.00 72.62 82 GLN A N 1
ATOM 655 C CA . GLN A 1 82 ? 26.004 -1.875 -24.547 1.00 72.62 82 GLN A CA 1
ATOM 656 C C . GLN A 1 82 ? 26.214 -3.388 -24.699 1.00 72.62 82 GLN A C 1
ATOM 658 O O . GLN A 1 82 ? 26.179 -4.100 -23.705 1.00 72.62 82 GLN A O 1
ATOM 663 N N . SER A 1 83 ? 26.524 -3.872 -25.908 1.00 78.56 83 SER A N 1
ATOM 664 C CA . SER A 1 83 ? 26.776 -5.303 -26.140 1.00 78.56 83 SER A CA 1
ATOM 665 C C . SER A 1 83 ? 27.976 -5.846 -25.360 1.00 78.56 83 SER A C 1
ATOM 667 O O . SER A 1 83 ? 27.967 -7.001 -24.958 1.00 78.56 83 SER A O 1
ATOM 669 N N . VAL A 1 84 ? 28.990 -5.009 -25.114 1.00 80.56 84 VAL A N 1
ATOM 670 C CA . VAL A 1 84 ? 30.139 -5.367 -24.269 1.00 80.56 84 VAL A CA 1
ATOM 671 C C . VAL A 1 84 ? 29.743 -5.381 -22.792 1.00 80.56 84 VAL A C 1
ATOM 673 O O . VAL A 1 84 ? 30.222 -6.224 -22.046 1.00 80.56 84 VAL A O 1
ATOM 676 N N . ARG A 1 85 ? 28.865 -4.465 -22.361 1.00 74.12 85 ARG A N 1
ATOM 677 C CA . ARG A 1 85 ? 28.335 -4.428 -20.990 1.00 74.12 85 ARG A CA 1
ATOM 678 C C . ARG A 1 85 ? 27.475 -5.644 -20.662 1.00 74.12 85 ARG A C 1
ATOM 680 O O . ARG A 1 85 ? 27.632 -6.186 -19.583 1.00 74.12 85 ARG A O 1
ATOM 687 N N . ASP A 1 86 ? 26.623 -6.067 -21.593 1.00 75.19 86 ASP A N 1
ATOM 688 C CA . ASP A 1 86 ? 25.699 -7.196 -21.413 1.00 75.19 86 ASP A CA 1
ATOM 689 C C . ASP A 1 86 ? 26.412 -8.573 -21.445 1.00 75.19 86 ASP A C 1
ATOM 691 O O . ASP A 1 86 ? 25.777 -9.604 -21.238 1.00 75.19 86 ASP A O 1
ATOM 695 N N . GLN A 1 87 ? 27.720 -8.613 -21.742 1.00 73.56 87 GLN A N 1
ATOM 696 C CA . GLN A 1 87 ? 28.552 -9.828 -21.723 1.00 73.56 87 GLN A CA 1
ATOM 697 C C . GLN A 1 87 ? 29.213 -10.112 -20.363 1.00 73.56 87 GLN A C 1
ATOM 699 O O . GLN A 1 87 ? 29.850 -11.157 -20.216 1.00 73.56 87 GLN A O 1
ATOM 704 N N . PHE A 1 88 ? 29.076 -9.204 -19.396 1.00 46.84 88 PHE A N 1
ATOM 705 C CA . PHE A 1 88 ? 29.532 -9.365 -18.013 1.00 46.84 88 PHE A CA 1
ATOM 706 C C . PHE A 1 88 ? 28.333 -9.420 -17.068 1.00 46.84 88 PHE A C 1
ATOM 708 O O . PHE A 1 88 ? 28.454 -10.127 -16.043 1.00 46.84 88 PHE A O 1
#

Solvent-accessible surface area (backbone atoms only — not comparable to full-atom values): 5515 Å² total; per-residue (Å²): 108,68,73,59,51,48,53,69,72,43,67,87,66,86,69,56,73,70,58,44,50,53,53,48,53,54,54,47,51,58,57,31,68,38,60,77,46,75,78,67,90,53,91,88,56,73,80,47,49,28,58,45,69,73,74,44,78,76,71,94,74,74,54,69,69,57,52,52,56,40,64,76,67,47,52,75,67,54,50,49,54,49,57,60,57,76,74,111

pLDDT: mean 79.01, std 12.58, range [46.84, 96.88]

Secondary structure (DSSP, 8-state):
-HHHHHHHHHTT----HHHHHHHHHHHHHHHHSS-SSPPPS-TTSPPPP-THHHHS---SS--HHHHHHHHHH--HHHHHHHHHHTT-

Organism: Trichonephila clavata (NCBI:txid2740835)

Sequence (88 aa):
MMKQILRKILGLAALNYEELLTVLCDCERITSVRPLTYVSDDVRDFLSLTPEMFLREIPKSGVPDIDMVDKEKLSKRAKYIQSVRDQF

Radius of gyration: 20.77 Å; Cα contacts (8 Å, |Δi|>4): 40; chains: 1; bounding box: 46×20×55 Å